Protein AF-A0A349Y9R5-F1 (afdb_monomer_lite)

pLDDT: mean 81.33, std 13.43, range [41.84, 91.0]

Foldseek 3Di:
DPPQQDPVVLQVVLLVHFDALVRSCVVSVHDSVSSVVSVVVCVVVVFQWDDDNVRGIHGPDNPPPVPPVPD

Structure (mmCIF, N/CA/C/O backbone):
data_AF-A0A349Y9R5-F1
#
_entry.id   AF-A0A349Y9R5-F1
#
loop_
_atom_site.group_PDB
_atom_site.id
_atom_site.type_symbol
_atom_site.label_atom_id
_atom_site.label_alt_id
_atom_site.label_comp_id
_atom_site.label_asym_id
_atom_site.label_entity_id
_atom_site.label_seq_id
_atom_site.pdbx_PDB_ins_code
_atom_site.Cartn_x
_atom_site.Cartn_y
_atom_site.Cartn_z
_atom_site.occupancy
_atom_site.B_iso_or_equiv
_atom_site.auth_seq_id
_atom_site.auth_comp_id
_atom_site.auth_asym_id
_atom_site.auth_atom_id
_atom_site.pdbx_PDB_model_num
ATOM 1 N N . MET A 1 1 ? 11.769 -17.940 -4.465 1.00 41.84 1 MET A N 1
ATOM 2 C CA . MET A 1 1 ? 10.492 -17.451 -3.908 1.00 41.84 1 MET A CA 1
ATOM 3 C C . MET A 1 1 ? 10.363 -16.007 -4.332 1.00 41.84 1 MET A C 1
ATOM 5 O O . MET A 1 1 ? 11.201 -15.208 -3.942 1.00 41.84 1 MET A O 1
ATOM 9 N N . GLU A 1 2 ? 9.419 -15.705 -5.219 1.00 45.88 2 GLU A N 1
ATOM 10 C CA . GLU A 1 2 ? 9.124 -14.329 -5.622 1.00 45.88 2 GLU A CA 1
ATOM 11 C C . GLU A 1 2 ? 8.685 -13.597 -4.352 1.00 45.88 2 GLU A C 1
ATOM 13 O O . GLU A 1 2 ? 7.697 -13.997 -3.737 1.00 45.88 2 GLU A O 1
ATOM 18 N N . ALA A 1 3 ? 9.485 -12.645 -3.867 1.00 55.75 3 ALA A N 1
ATOM 19 C CA . ALA A 1 3 ? 9.142 -11.907 -2.662 1.00 55.75 3 ALA A CA 1
ATOM 20 C C . ALA A 1 3 ? 7.848 -11.149 -2.965 1.00 55.75 3 ALA A C 1
ATOM 22 O O . ALA A 1 3 ? 7.856 -10.164 -3.702 1.00 55.75 3 ALA A O 1
ATOM 23 N N . ALA A 1 4 ? 6.718 -11.664 -2.488 1.00 70.75 4 ALA A N 1
ATOM 24 C CA . ALA A 1 4 ? 5.455 -10.963 -2.578 1.00 70.75 4 ALA A CA 1
ATOM 25 C C . ALA A 1 4 ? 5.601 -9.660 -1.786 1.00 70.75 4 ALA A C 1
ATOM 27 O O . ALA A 1 4 ? 6.199 -9.648 -0.711 1.00 70.75 4 ALA A O 1
ATOM 28 N N . VAL A 1 5 ? 5.113 -8.552 -2.344 1.00 79.81 5 VAL A N 1
ATOM 29 C CA . VAL A 1 5 ? 5.036 -7.276 -1.623 1.00 79.81 5 VAL A CA 1
ATOM 30 C C . VAL A 1 5 ? 4.312 -7.532 -0.303 1.00 79.81 5 VAL A C 1
ATOM 32 O O . VAL A 1 5 ? 3.190 -8.033 -0.336 1.00 79.81 5 VAL A O 1
ATOM 35 N N . ASP A 1 6 ? 4.955 -7.206 0.818 1.00 87.44 6 ASP A N 1
ATOM 36 C CA . ASP A 1 6 ? 4.380 -7.382 2.149 1.00 87.44 6 ASP A CA 1
ATOM 37 C C . ASP A 1 6 ? 3.211 -6.408 2.352 1.00 87.44 6 ASP A C 1
ATOM 39 O O . ASP A 1 6 ? 3.376 -5.183 2.344 1.00 87.44 6 ASP A O 1
ATOM 43 N N . ASP A 1 7 ? 2.012 -6.968 2.481 1.00 86.69 7 ASP A N 1
ATOM 44 C CA . ASP A 1 7 ? 0.751 -6.226 2.544 1.00 86.69 7 ASP A CA 1
ATOM 45 C C . ASP A 1 7 ? 0.718 -5.314 3.754 1.00 86.69 7 ASP A C 1
ATOM 47 O O . ASP A 1 7 ? 0.276 -4.173 3.654 1.00 86.69 7 ASP A O 1
ATOM 51 N N . ARG A 1 8 ? 1.201 -5.816 4.893 1.00 85.25 8 ARG A N 1
ATOM 52 C CA . ARG A 1 8 ? 1.173 -5.097 6.159 1.00 85.25 8 ARG A CA 1
ATOM 53 C C . ARG A 1 8 ? 2.075 -3.874 6.077 1.00 85.25 8 ARG A C 1
ATOM 55 O O . ARG A 1 8 ? 1.635 -2.784 6.432 1.00 85.25 8 ARG A O 1
ATOM 62 N N . GLN A 1 9 ? 3.289 -4.018 5.542 1.00 87.81 9 GLN A N 1
ATOM 63 C CA . GLN A 1 9 ? 4.185 -2.877 5.330 1.00 87.81 9 GLN A CA 1
ATOM 64 C C . GLN A 1 9 ? 3.621 -1.872 4.323 1.00 87.81 9 GLN A C 1
ATOM 66 O O . GLN A 1 9 ? 3.705 -0.664 4.549 1.00 87.81 9 GLN A O 1
ATOM 71 N N . LEU A 1 10 ? 3.035 -2.350 3.221 1.00 89.06 10 LEU A N 1
ATOM 72 C CA . LEU A 1 10 ? 2.408 -1.480 2.229 1.00 89.06 10 LEU A CA 1
ATOM 73 C C . LEU A 1 10 ? 1.257 -0.678 2.853 1.00 89.06 10 LEU A C 1
ATOM 75 O O . LEU A 1 10 ? 1.219 0.540 2.708 1.00 89.06 10 LEU A O 1
ATOM 79 N N . LEU A 1 11 ? 0.353 -1.334 3.580 1.00 87.69 11 LEU A N 1
ATOM 80 C CA . LEU A 1 11 ? -0.777 -0.687 4.249 1.00 87.69 11 LEU A CA 1
ATOM 81 C C . LEU A 1 11 ? -0.320 0.291 5.336 1.00 87.69 11 LEU A C 1
ATOM 83 O O . LEU A 1 11 ? -0.823 1.410 5.375 1.00 87.69 11 LEU A O 1
ATOM 87 N N . ALA A 1 12 ? 0.670 -0.076 6.154 1.00 87.00 12 ALA A N 1
ATOM 88 C CA . ALA A 1 12 ? 1.235 0.811 7.172 1.00 87.00 12 ALA A CA 1
ATOM 89 C C . ALA A 1 12 ? 1.802 2.099 6.551 1.00 87.00 12 ALA A C 1
ATOM 91 O O . ALA A 1 12 ? 1.537 3.199 7.033 1.00 87.00 12 ALA A O 1
ATOM 92 N N . LYS A 1 13 ? 2.520 1.980 5.427 1.00 88.56 13 LYS A N 1
ATOM 93 C CA . LYS A 1 13 ? 3.033 3.134 4.674 1.00 88.56 13 LYS A CA 1
ATOM 94 C C . LYS A 1 13 ? 1.910 4.007 4.112 1.00 88.56 13 LYS A C 1
ATOM 96 O O . LYS A 1 13 ? 1.968 5.225 4.245 1.00 88.56 13 LYS A O 1
ATOM 101 N N . LEU A 1 14 ? 0.881 3.396 3.525 1.00 88.19 14 LEU A N 1
ATOM 102 C CA . LEU A 1 14 ? -0.284 4.111 2.991 1.00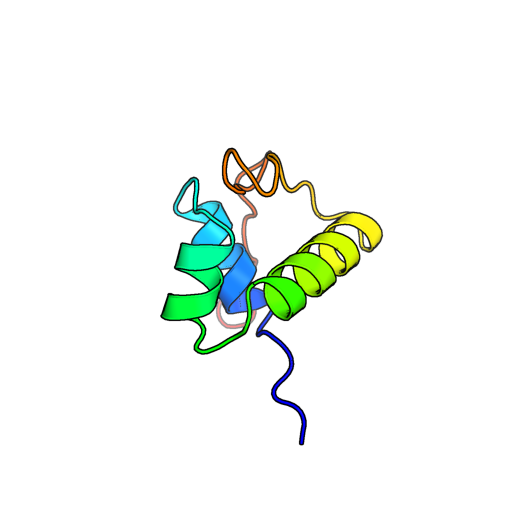 88.19 14 LEU A CA 1
ATOM 103 C C . LEU A 1 14 ? -1.139 4.776 4.085 1.00 88.19 14 LEU A C 1
ATOM 105 O O . LEU A 1 14 ? -1.836 5.749 3.796 1.00 88.19 14 LEU A O 1
ATOM 109 N N . GLY A 1 15 ? -1.104 4.252 5.314 1.00 86.06 15 GLY A N 1
ATOM 110 C CA . GLY A 1 15 ? -1.759 4.832 6.489 1.00 86.06 15 GLY A CA 1
ATOM 111 C C . GLY A 1 15 ? -0.973 5.980 7.117 1.00 86.06 15 GLY A C 1
ATOM 112 O O . GLY A 1 15 ? -1.574 6.913 7.639 1.00 86.06 15 GLY A O 1
ATOM 113 N N . ALA A 1 16 ? 0.359 5.956 7.013 1.00 85.38 16 ALA A N 1
ATOM 114 C CA . ALA A 1 16 ? 1.216 7.048 7.471 1.00 85.38 16 ALA A CA 1
ATOM 115 C C . ALA A 1 16 ? 1.084 8.313 6.602 1.00 85.38 16 ALA A C 1
ATOM 117 O O . ALA A 1 16 ? 1.329 9.422 7.075 1.00 85.38 16 ALA A O 1
ATOM 118 N N . GLY A 1 17 ? 0.697 8.162 5.333 1.00 84.56 17 GLY A N 1
ATOM 119 C CA . GLY A 1 17 ? 0.417 9.284 4.449 1.00 84.56 17 GLY A CA 1
ATOM 120 C C . GLY A 1 17 ? 0.432 8.914 2.971 1.00 84.56 17 GLY A C 1
ATOM 121 O O . GLY A 1 17 ? 0.624 7.764 2.575 1.00 84.56 17 GLY A O 1
ATOM 122 N N . ARG A 1 18 ? 0.237 9.930 2.129 1.00 88.88 18 ARG A N 1
ATOM 123 C CA . ARG A 1 18 ? 0.225 9.772 0.675 1.00 88.88 18 ARG A CA 1
ATOM 124 C C . ARG A 1 18 ? 1.622 9.515 0.124 1.00 88.88 18 ARG A C 1
ATOM 126 O O . ARG A 1 18 ? 2.506 10.359 0.240 1.00 88.88 18 ARG A O 1
ATOM 133 N N . LEU A 1 19 ? 1.792 8.382 -0.555 1.00 90.56 19 LEU A N 1
ATOM 134 C CA . LEU A 1 19 ? 3.062 7.959 -1.146 1.00 90.56 19 LEU A CA 1
ATOM 135 C C . LEU A 1 19 ? 2.907 7.568 -2.613 1.00 90.56 19 LEU A C 1
ATOM 137 O O . LEU A 1 19 ? 1.943 6.921 -3.019 1.00 90.56 19 LEU A O 1
ATOM 141 N N . SER A 1 20 ? 3.884 7.934 -3.441 1.00 90.81 20 SER A N 1
ATOM 142 C CA . SER A 1 20 ? 3.894 7.528 -4.845 1.00 90.81 20 SER A CA 1
ATOM 143 C C . SER A 1 20 ? 4.218 6.038 -4.990 1.00 90.81 20 SER A C 1
ATOM 145 O O . SER A 1 20 ? 4.948 5.458 -4.189 1.00 90.81 20 SER A O 1
ATOM 147 N N . GLY A 1 21 ? 3.716 5.404 -6.056 1.00 88.88 21 GLY A N 1
ATOM 148 C CA . GLY A 1 21 ? 4.051 4.003 -6.344 1.00 88.88 21 GLY A CA 1
ATOM 149 C C . GLY A 1 21 ? 5.551 3.763 -6.554 1.00 88.88 21 GLY A C 1
ATOM 150 O O . GLY A 1 21 ? 6.014 2.648 -6.353 1.00 88.88 21 GLY A O 1
ATOM 151 N N . ASP A 1 22 ? 6.299 4.797 -6.947 1.00 90.31 22 ASP A N 1
ATOM 152 C CA . ASP A 1 22 ? 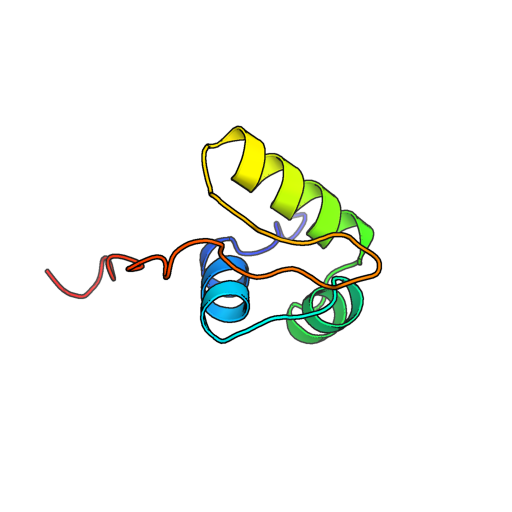7.757 4.754 -7.080 1.00 90.31 22 ASP A CA 1
ATOM 153 C C . ASP A 1 22 ? 8.467 4.842 -5.719 1.00 90.31 22 ASP A C 1
ATOM 155 O O . ASP A 1 22 ? 9.383 4.066 -5.456 1.00 90.31 22 ASP A O 1
ATOM 159 N N . ALA A 1 23 ? 7.991 5.709 -4.817 1.00 90.62 23 ALA A N 1
ATOM 160 C CA . ALA A 1 23 ? 8.490 5.775 -3.445 1.00 90.62 23 ALA A CA 1
ATOM 161 C C . ALA A 1 23 ? 8.262 4.445 -2.711 1.00 90.62 23 ALA A C 1
ATOM 163 O O . ALA A 1 23 ? 9.200 3.880 -2.159 1.00 90.62 23 ALA A O 1
ATOM 164 N N . LEU A 1 24 ? 7.048 3.889 -2.804 1.00 90.38 24 LEU A N 1
ATOM 165 C CA . LEU A 1 24 ? 6.714 2.580 -2.231 1.00 90.38 24 LEU A CA 1
ATOM 166 C C . LEU A 1 24 ? 7.585 1.462 -2.811 1.00 90.38 24 LEU A C 1
ATOM 168 O O . LEU A 1 24 ? 8.049 0.599 -2.076 1.00 90.38 24 LEU A O 1
ATOM 172 N N . ALA A 1 25 ? 7.826 1.486 -4.122 1.00 90.44 25 ALA A N 1
ATOM 173 C CA . ALA A 1 25 ? 8.690 0.526 -4.797 1.00 90.44 25 ALA A CA 1
ATOM 174 C C . ALA A 1 25 ? 10.127 0.595 -4.260 1.00 90.44 25 ALA A C 1
ATOM 176 O O . ALA A 1 25 ? 10.685 -0.425 -3.867 1.00 90.44 25 ALA A O 1
ATOM 177 N N . ARG A 1 26 ? 10.702 1.798 -4.163 1.00 90.50 26 ARG A N 1
ATOM 178 C CA . ARG A 1 26 ? 12.054 2.006 -3.624 1.00 90.50 26 ARG A CA 1
ATOM 179 C C . ARG A 1 26 ? 12.175 1.576 -2.167 1.00 90.50 26 ARG A C 1
ATOM 181 O O . ARG A 1 26 ? 13.122 0.875 -1.830 1.00 90.50 26 ARG A O 1
ATOM 188 N N . GLU A 1 27 ? 11.223 1.964 -1.326 1.00 89.69 27 GLU A N 1
ATOM 189 C CA . GLU A 1 27 ? 11.263 1.641 0.102 1.00 89.69 27 GLU A CA 1
ATOM 190 C C . GLU A 1 27 ? 11.042 0.155 0.391 1.00 89.69 27 GLU A C 1
ATOM 192 O O . GLU A 1 27 ? 11.649 -0.381 1.312 1.00 89.69 27 GLU A O 1
ATOM 197 N N . LEU A 1 28 ? 10.189 -0.517 -0.386 1.00 88.12 28 LEU A N 1
ATOM 198 C CA . LEU A 1 28 ? 9.900 -1.942 -0.211 1.00 88.12 28 LEU A CA 1
ATOM 199 C C . LEU A 1 28 ? 10.857 -2.843 -1.009 1.00 88.12 28 LEU A C 1
ATOM 201 O O . LEU A 1 28 ? 10.709 -4.061 -0.970 1.00 88.12 28 LEU A O 1
ATOM 205 N N . GLY A 1 29 ? 11.816 -2.273 -1.749 1.00 90.19 29 GLY A N 1
ATOM 206 C CA . GLY A 1 29 ? 12.740 -3.031 -2.601 1.00 90.19 29 GLY A CA 1
ATOM 207 C C . GLY A 1 29 ? 12.042 -3.751 -3.759 1.00 90.19 29 GLY A C 1
ATOM 208 O O . GLY A 1 29 ? 12.463 -4.825 -4.179 1.00 90.19 29 GLY A O 1
ATOM 209 N N . GLN A 1 30 ? 10.944 -3.180 -4.249 1.00 90.81 30 GLN A N 1
ATOM 210 C CA . GLN A 1 30 ? 10.044 -3.772 -5.230 1.00 90.81 30 GLN A CA 1
ATOM 211 C C . GLN A 1 30 ? 9.953 -2.918 -6.489 1.00 90.81 30 GLN A C 1
ATOM 213 O O . GLN A 1 30 ? 10.444 -1.795 -6.552 1.00 90.81 30 GLN A O 1
ATOM 218 N N . THR A 1 31 ? 9.309 -3.438 -7.532 1.00 90.38 31 THR A N 1
ATOM 219 C CA . THR A 1 31 ? 9.055 -2.652 -8.747 1.00 90.38 31 THR A CA 1
ATOM 220 C C . THR A 1 31 ? 7.742 -1.880 -8.642 1.00 90.38 31 THR A C 1
ATOM 222 O O . THR A 1 31 ? 6.780 -2.337 -8.023 1.00 90.38 31 THR A O 1
ATOM 225 N N . ARG A 1 32 ? 7.640 -0.738 -9.337 1.00 88.81 32 ARG A N 1
ATOM 226 C C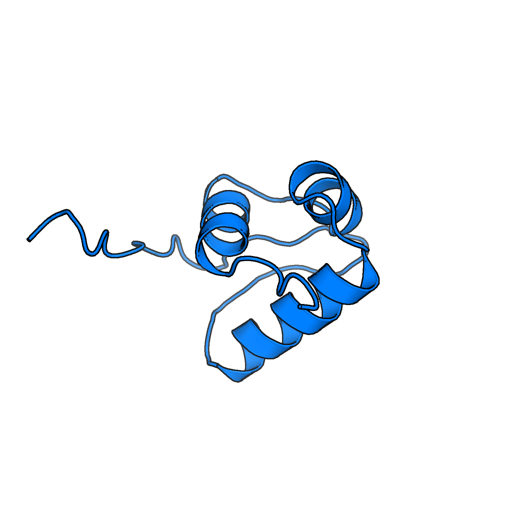A . ARG A 1 32 ? 6.381 0.026 -9.446 1.00 88.81 32 ARG A CA 1
ATOM 227 C C . ARG A 1 32 ? 5.217 -0.841 -9.947 1.00 88.81 32 ARG A C 1
ATOM 229 O O . ARG A 1 32 ? 4.084 -0.665 -9.506 1.00 88.81 32 ARG A O 1
ATOM 236 N N . ALA A 1 33 ? 5.496 -1.785 -10.848 1.00 89.62 33 ALA A N 1
ATOM 237 C CA . ALA A 1 33 ? 4.503 -2.725 -11.360 1.00 89.62 33 ALA A CA 1
ATOM 238 C C . ALA A 1 33 ? 4.032 -3.719 -10.285 1.00 89.62 33 ALA A C 1
ATOM 240 O O . ALA A 1 33 ? 2.836 -3.994 -10.207 1.00 89.62 33 ALA A O 1
ATOM 241 N N . ALA A 1 34 ? 4.940 -4.221 -9.441 1.00 90.69 34 ALA A N 1
ATOM 242 C CA . ALA A 1 34 ? 4.592 -5.085 -8.313 1.00 90.69 34 ALA A CA 1
ATOM 243 C C . ALA A 1 34 ? 3.722 -4.344 -7.287 1.00 90.69 34 ALA A C 1
ATOM 245 O O . ALA A 1 34 ? 2.682 -4.865 -6.888 1.00 90.69 34 ALA A O 1
ATOM 246 N N . ILE A 1 35 ? 4.074 -3.097 -6.947 1.00 90.94 35 ILE A N 1
ATOM 247 C CA . ILE A 1 35 ? 3.248 -2.241 -6.080 1.00 90.94 35 ILE A CA 1
ATOM 248 C C . ILE A 1 35 ? 1.863 -2.023 -6.688 1.00 90.94 35 ILE A C 1
ATOM 250 O O . ILE A 1 35 ? 0.859 -2.198 -6.005 1.00 90.94 35 ILE A O 1
ATOM 254 N N . TRP A 1 36 ? 1.782 -1.685 -7.978 1.00 89.81 36 TRP A N 1
ATOM 255 C CA . TRP A 1 36 ? 0.497 -1.468 -8.642 1.00 89.81 36 TRP A CA 1
ATOM 256 C C . TRP A 1 36 ? -0.378 -2.724 -8.630 1.00 89.81 36 TRP A C 1
ATOM 258 O O . TRP A 1 36 ? -1.530 -2.647 -8.207 1.00 89.81 36 TRP A O 1
ATOM 268 N N . LYS A 1 37 ? 0.177 -3.886 -9.007 1.00 90.81 37 LYS A N 1
ATOM 269 C CA . LYS A 1 37 ? -0.520 -5.178 -8.903 1.00 90.81 37 LYS A CA 1
ATOM 270 C C . LYS A 1 37 ? -1.012 -5.420 -7.480 1.00 90.81 37 LYS A C 1
ATOM 272 O O . LYS A 1 37 ? -2.148 -5.852 -7.296 1.00 90.81 37 LYS A O 1
ATOM 277 N N . ARG A 1 38 ? -0.186 -5.103 -6.478 1.00 90.12 38 ARG A N 1
ATOM 278 C CA . ARG A 1 38 ? -0.555 -5.327 -5.085 1.00 90.12 38 ARG A CA 1
ATOM 279 C C . ARG A 1 38 ? -1.684 -4.426 -4.616 1.00 90.12 38 ARG A C 1
ATOM 281 O O . ARG A 1 38 ? -2.632 -4.915 -4.015 1.00 90.12 38 ARG A O 1
ATOM 288 N N . ILE A 1 39 ? -1.619 -3.141 -4.947 1.00 89.94 39 ILE A N 1
ATOM 289 C CA . ILE A 1 39 ? -2.673 -2.168 -4.647 1.00 89.94 39 ILE A CA 1
ATOM 290 C C . ILE A 1 39 ? -3.992 -2.575 -5.306 1.00 89.94 39 ILE A C 1
ATOM 292 O O . ILE A 1 39 ? -5.034 -2.491 -4.666 1.00 89.94 39 ILE A O 1
ATOM 296 N N . GLN A 1 40 ? -3.964 -3.040 -6.558 1.00 90.44 40 GLN A N 1
ATOM 297 C CA . GLN A 1 40 ? -5.167 -3.553 -7.222 1.00 90.44 40 GLN A CA 1
ATOM 298 C C . GLN A 1 40 ? -5.725 -4.789 -6.507 1.00 90.44 40 GLN A C 1
ATOM 300 O O . GLN A 1 40 ? -6.928 -4.856 -6.274 1.00 90.44 40 GLN A O 1
ATOM 305 N N . GLY A 1 41 ? -4.863 -5.724 -6.095 1.00 91.00 41 GLY A N 1
ATOM 306 C CA . GLY A 1 41 ? -5.270 -6.886 -5.301 1.00 91.00 41 GLY A CA 1
ATOM 307 C C . GLY A 1 41 ? -5.910 -6.501 -3.964 1.00 91.00 41 GLY A C 1
ATOM 308 O O . GLY A 1 41 ? -6.957 -7.030 -3.615 1.00 91.00 41 GLY A O 1
ATOM 309 N N . LEU A 1 42 ? -5.336 -5.527 -3.252 1.00 88.56 42 LEU A N 1
ATOM 310 C CA . LEU A 1 42 ? -5.887 -5.015 -1.992 1.00 88.56 42 LEU A CA 1
ATOM 311 C C . LEU A 1 42 ? -7.238 -4.319 -2.200 1.00 88.56 42 LEU A C 1
ATOM 313 O O . LEU A 1 42 ? -8.178 -4.584 -1.459 1.00 88.56 42 LEU A O 1
ATOM 317 N N . ARG A 1 43 ? -7.376 -3.499 -3.248 1.00 88.44 43 ARG A N 1
ATOM 318 C CA . ARG A 1 43 ? -8.666 -2.893 -3.620 1.00 88.44 43 ARG A CA 1
ATOM 319 C C . ARG A 1 43 ? -9.721 -3.952 -3.925 1.00 88.44 43 ARG A C 1
ATOM 321 O O . ARG A 1 43 ? -10.847 -3.843 -3.456 1.00 88.44 43 ARG A O 1
ATOM 328 N N . ALA A 1 44 ? -9.352 -4.991 -4.672 1.00 88.56 44 ALA A N 1
ATOM 329 C CA . ALA A 1 44 ? -10.244 -6.107 -4.976 1.00 88.56 44 ALA A CA 1
ATOM 330 C C . ALA A 1 44 ? -10.630 -6.912 -3.723 1.00 88.56 44 ALA A C 1
ATOM 332 O O . ALA A 1 44 ? -11.732 -7.446 -3.660 1.00 88.56 44 ALA A O 1
ATOM 333 N N . ALA A 1 45 ? -9.755 -6.961 -2.716 1.00 86.69 45 ALA A N 1
ATOM 334 C CA . ALA A 1 45 ? -10.038 -7.550 -1.410 1.00 86.69 45 ALA A CA 1
ATOM 335 C C . ALA A 1 45 ? -10.904 -6.654 -0.498 1.00 86.69 45 ALA A C 1
ATOM 337 O O . ALA A 1 45 ? -11.220 -7.062 0.616 1.00 86.69 45 ALA A O 1
ATOM 338 N N . GLY A 1 46 ? -11.295 -5.455 -0.950 1.00 86.94 46 GLY A N 1
ATOM 339 C CA . GLY A 1 46 ? -12.136 -4.520 -0.196 1.00 86.94 46 GLY A CA 1
ATOM 340 C C . GLY A 1 46 ? -11.369 -3.451 0.587 1.00 86.94 46 GLY A C 1
ATOM 341 O O . GLY A 1 46 ? -11.970 -2.749 1.394 1.00 86.94 46 GLY A O 1
ATOM 342 N N . VAL A 1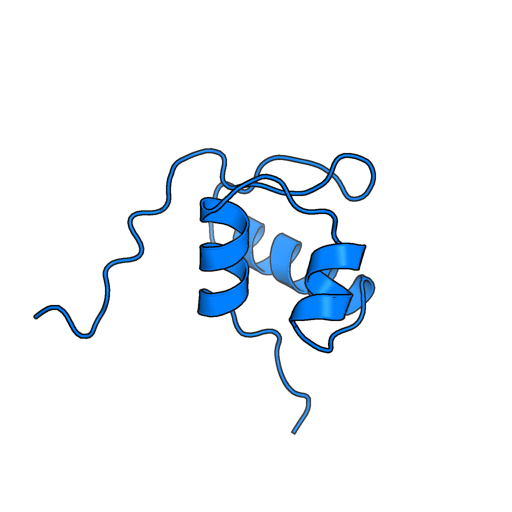 47 ? -10.058 -3.300 0.369 1.00 86.81 47 VAL A N 1
ATOM 343 C CA . VAL A 1 47 ? -9.284 -2.221 0.995 1.00 86.81 47 VAL A CA 1
ATOM 344 C C . VAL A 1 47 ? -9.521 -0.904 0.258 1.00 86.81 47 VAL A C 1
ATOM 346 O O . VAL A 1 47 ? -9.187 -0.756 -0.922 1.00 86.81 47 VAL A O 1
ATOM 349 N N . ASP A 1 48 ? -10.014 0.087 0.994 1.00 86.94 48 ASP A N 1
ATOM 350 C CA . ASP A 1 48 ? -10.235 1.445 0.504 1.00 86.94 48 ASP A CA 1
ATOM 351 C C . ASP A 1 48 ? -8.918 2.231 0.411 1.00 86.94 48 ASP A C 1
ATOM 353 O O . ASP A 1 48 ? -8.505 2.970 1.307 1.00 86.94 48 ASP A O 1
ATOM 357 N N . ILE A 1 49 ? -8.219 2.038 -0.70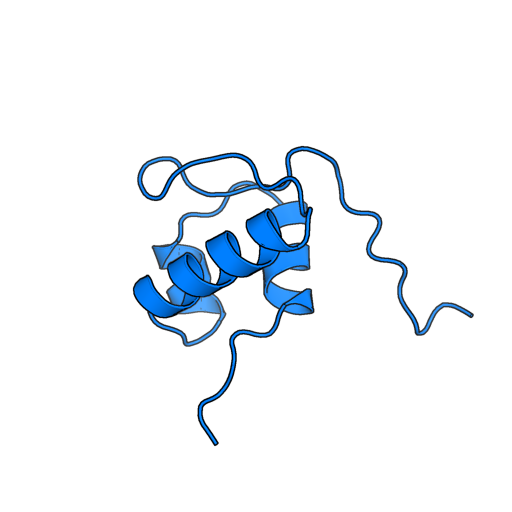4 1.00 89.19 49 ILE A N 1
ATOM 358 C CA . ILE A 1 49 ? -7.039 2.823 -1.072 1.00 8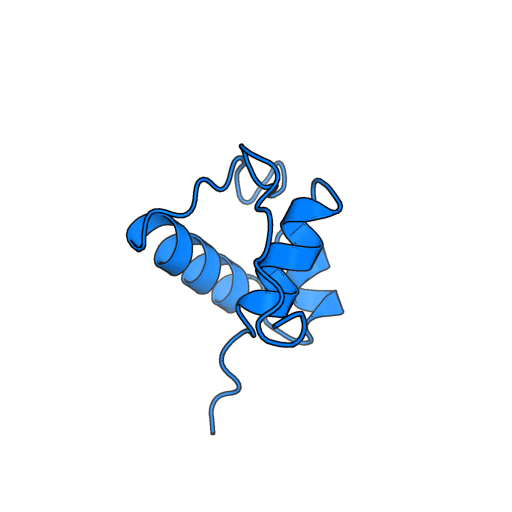9.19 49 ILE A CA 1
ATOM 359 C C . ILE A 1 49 ? -7.521 4.000 -1.932 1.00 89.19 49 ILE A C 1
ATOM 361 O O . ILE A 1 49 ? -8.201 3.810 -2.934 1.00 89.19 49 ILE A O 1
ATOM 365 N N . ASP A 1 50 ? -7.154 5.228 -1.603 1.00 86.69 50 ASP A N 1
ATOM 366 C CA . ASP A 1 50 ? -7.347 6.400 -2.454 1.00 86.69 50 ASP A CA 1
ATOM 367 C C . ASP A 1 50 ? -6.131 6.627 -3.363 1.00 86.69 50 ASP A C 1
ATOM 369 O O . ASP A 1 50 ? -5.016 6.188 -3.071 1.00 86.69 50 ASP A O 1
ATOM 373 N N . GLY A 1 51 ? -6.333 7.336 -4.471 1.00 85.31 51 GLY A N 1
ATOM 374 C CA . GLY A 1 51 ? -5.239 7.832 -5.298 1.00 85.31 51 GLY A CA 1
ATOM 375 C C . GLY A 1 51 ? -4.889 6.975 -6.516 1.00 85.31 51 GLY A C 1
ATOM 376 O O . GLY A 1 51 ? -5.474 5.924 -6.793 1.00 85.31 51 GLY A O 1
ATOM 377 N N . ARG A 1 52 ? -3.955 7.494 -7.316 1.00 80.81 52 ARG A N 1
ATOM 378 C CA . ARG A 1 52 ? -3.622 7.023 -8.670 1.00 80.81 52 ARG A CA 1
ATOM 379 C C . ARG A 1 52 ? -2.110 6.967 -8.838 1.00 80.81 52 ARG A C 1
ATOM 381 O O . ARG A 1 52 ? -1.377 7.700 -8.186 1.00 80.81 52 ARG A O 1
ATOM 388 N N . ALA A 1 53 ? -1.627 6.198 -9.812 1.00 74.12 53 ALA A N 1
ATOM 389 C CA . ALA A 1 53 ? -0.192 6.046 -10.073 1.00 74.12 53 ALA A CA 1
ATOM 390 C C . ALA A 1 53 ? 0.579 7.362 -10.328 1.00 74.12 53 ALA A C 1
ATOM 392 O O . ALA A 1 53 ? 1.807 7.346 -10.230 1.00 74.12 53 ALA A O 1
ATOM 393 N N . SER A 1 54 ? -0.112 8.449 -10.689 1.00 78.50 54 SER A N 1
ATOM 394 C CA . SER A 1 54 ? 0.428 9.798 -10.907 1.00 78.50 54 SER A CA 1
ATOM 395 C C . SER A 1 54 ? 0.330 10.723 -9.687 1.00 78.50 54 SER A C 1
ATOM 397 O O . SER A 1 54 ? 1.126 11.643 -9.579 1.00 78.50 54 SER A O 1
ATOM 399 N N . ASP A 1 55 ? -0.631 10.486 -8.793 1.00 82.94 55 ASP A N 1
ATOM 400 C CA . ASP A 1 55 ? -0.978 11.356 -7.653 1.00 82.94 55 ASP A CA 1
ATOM 401 C C . ASP A 1 55 ? -0.577 10.736 -6.298 1.00 82.94 55 ASP A C 1
ATOM 403 O O . ASP A 1 55 ? -0.742 11.313 -5.227 1.00 82.94 55 ASP A O 1
ATOM 407 N N . GLY A 1 56 ? -0.047 9.514 -6.343 1.00 87.62 56 GLY A N 1
ATOM 408 C CA . GLY A 1 56 ? 0.237 8.702 -5.173 1.00 87.62 56 GLY A CA 1
ATOM 409 C C . GLY A 1 56 ? -0.979 7.952 -4.657 1.00 87.62 56 GLY A C 1
ATOM 410 O O . GLY A 1 56 ? -2.073 8.030 -5.208 1.00 87.62 56 GLY A O 1
ATOM 411 N N . TYR A 1 57 ? -0.734 7.167 -3.622 1.00 90.94 57 TYR A N 1
ATOM 412 C CA . TYR A 1 57 ? -1.683 6.288 -2.974 1.00 90.94 57 TYR A CA 1
ATOM 413 C C . TYR A 1 57 ? -1.696 6.605 -1.484 1.00 90.94 57 TYR A C 1
ATOM 415 O O . TYR A 1 57 ? -0.650 6.877 -0.898 1.00 90.94 57 TYR A O 1
ATOM 423 N N . GLN A 1 58 ? -2.872 6.554 -0.880 1.00 88.69 58 GLN A N 1
ATOM 424 C CA . GLN A 1 58 ? -3.071 6.664 0.565 1.00 88.69 58 GLN A CA 1
ATOM 425 C C . GLN A 1 58 ? -4.263 5.796 0.951 1.00 88.69 58 GLN A C 1
ATOM 427 O O . GLN A 1 58 ? -5.035 5.410 0.077 1.00 88.69 58 GLN A O 1
ATOM 432 N N . LEU A 1 59 ? -4.457 5.500 2.227 1.00 87.88 59 LEU A N 1
ATOM 433 C CA . LEU A 1 59 ? -5.718 4.905 2.660 1.00 87.88 59 LEU A CA 1
ATOM 434 C C . LEU A 1 59 ? -6.816 5.982 2.738 1.00 87.88 59 LEU A C 1
ATOM 436 O O . LEU A 1 59 ? -6.566 7.088 3.209 1.00 87.88 59 LEU A O 1
ATOM 440 N N . GLN A 1 60 ? -8.013 5.675 2.223 1.00 82.94 60 GLN A N 1
ATOM 441 C CA . GLN A 1 60 ? -9.196 6.558 2.290 1.00 82.94 60 GLN A CA 1
ATOM 442 C C . GLN A 1 60 ? -9.640 6.737 3.753 1.00 82.94 60 GLN A C 1
ATOM 444 O O . GLN A 1 60 ? -9.996 7.829 4.183 1.00 82.94 60 GLN A O 1
ATOM 449 N N . GLN A 1 61 ? -9.562 5.652 4.520 1.00 72.62 61 GLN A N 1
ATOM 450 C CA . GLN A 1 61 ? -9.824 5.601 5.952 1.00 72.62 61 GLN A CA 1
ATOM 451 C C . GLN A 1 61 ? -8.554 5.140 6.671 1.00 72.62 61 GLN A C 1
ATOM 453 O O . GLN A 1 61 ? -7.881 4.248 6.150 1.00 72.62 61 GLN A O 1
ATOM 458 N N . PRO A 1 62 ? -8.197 5.712 7.836 1.00 64.94 62 PRO A N 1
ATOM 459 C CA . PRO A 1 62 ? -7.104 5.179 8.635 1.00 64.94 62 PRO A CA 1
ATOM 460 C C . PRO A 1 62 ? -7.430 3.718 8.941 1.00 64.94 62 PRO A C 1
ATOM 462 O O . PRO A 1 62 ? -8.404 3.419 9.629 1.00 64.94 62 PRO A O 1
ATOM 465 N N . LEU A 1 63 ? -6.666 2.802 8.346 1.00 65.69 63 LEU A N 1
ATOM 466 C CA . LEU A 1 63 ? -6.819 1.391 8.640 1.00 65.69 63 LEU A CA 1
ATOM 467 C C . LEU A 1 63 ? -6.242 1.206 10.037 1.00 65.69 63 LEU A C 1
ATOM 469 O O . LEU A 1 63 ? -5.028 1.309 10.219 1.00 65.69 63 LEU A O 1
ATOM 473 N N . ASP A 1 64 ? -7.121 0.974 11.008 1.00 62.09 64 ASP A N 1
ATOM 474 C CA . ASP A 1 64 ? -6.736 0.448 12.309 1.00 62.09 64 ASP A CA 1
ATOM 475 C C . ASP A 1 64 ? -6.255 -0.980 12.040 1.00 62.09 64 ASP A C 1
ATOM 477 O O . ASP A 1 64 ? -7.027 -1.942 11.994 1.00 62.09 64 ASP A O 1
ATOM 481 N N . LEU A 1 65 ? -4.985 -1.084 11.638 1.00 62.50 65 LEU A N 1
ATOM 482 C CA . LEU A 1 65 ? -4.300 -2.350 11.481 1.00 62.50 65 LEU A CA 1
ATOM 483 C C . LEU A 1 65 ? -4.324 -2.973 12.869 1.00 62.50 65 LEU A C 1
ATOM 485 O O . LEU A 1 65 ? -3.486 -2.642 13.700 1.00 62.50 65 LEU A O 1
ATOM 489 N N . LEU A 1 66 ? -5.323 -3.825 13.111 1.00 58.62 66 LEU A N 1
ATOM 490 C CA . LEU A 1 66 ? -5.416 -4.645 14.306 1.00 58.62 66 LEU A CA 1
ATOM 491 C C . LEU A 1 66 ? -4.103 -5.406 14.406 1.00 58.62 66 LEU A C 1
ATOM 493 O O . LEU A 1 66 ? -3.837 -6.342 13.644 1.00 58.62 66 LEU A O 1
ATOM 497 N N . ASP A 1 67 ? -3.248 -4.920 15.294 1.00 55.44 67 ASP A N 1
ATOM 498 C CA . ASP A 1 67 ? -1.963 -5.520 15.546 1.00 55.44 67 ASP A CA 1
ATOM 499 C C . ASP A 1 67 ? -2.262 -6.888 16.154 1.00 55.44 67 ASP A C 1
ATOM 501 O O . ASP A 1 67 ? -2.759 -6.995 17.272 1.00 55.44 67 ASP A O 1
ATOM 505 N N . ALA A 1 68 ? -2.034 -7.953 15.385 1.00 54.81 68 ALA A N 1
ATOM 506 C CA . ALA A 1 68 ? -2.297 -9.320 15.835 1.00 54.81 68 ALA A CA 1
ATOM 507 C C . ALA A 1 68 ? -1.447 -9.714 17.064 1.00 54.81 68 ALA A C 1
ATOM 509 O O . ALA A 1 68 ? -1.676 -10.766 17.648 1.00 54.81 68 ALA A O 1
ATOM 510 N N . GLU A 1 69 ? -0.480 -8.873 17.445 1.00 54.00 69 GLU A N 1
ATOM 511 C CA . GLU A 1 69 ? 0.365 -8.997 18.635 1.00 54.00 69 GLU A CA 1
ATOM 512 C C . GLU A 1 69 ? -0.195 -8.238 19.860 1.00 54.00 69 GLU A C 1
ATOM 514 O O . GLU A 1 69 ? 0.361 -8.333 20.949 1.00 54.00 69 GLU A O 1
ATOM 519 N N . ALA A 1 70 ? -1.302 -7.499 19.719 1.00 50.91 70 ALA A N 1
ATOM 520 C CA . ALA A 1 70 ? -1.924 -6.736 20.806 1.00 50.91 70 ALA A CA 1
ATOM 521 C C . ALA A 1 70 ? -3.017 -7.506 21.583 1.00 50.91 70 ALA A C 1
ATOM 523 O O . ALA A 1 70 ? -3.787 -6.877 22.312 1.00 50.91 70 ALA A O 1
ATOM 524 N N . ILE A 1 71 ? -3.106 -8.836 21.432 1.00 44.00 71 ILE A N 1
ATOM 525 C CA . ILE A 1 71 ? -4.072 -9.692 22.150 1.00 44.00 71 ILE A CA 1
ATOM 526 C C . ILE A 1 71 ? -3.352 -10.614 23.129 1.00 44.00 71 ILE A C 1
ATOM 528 O O . ILE A 1 71 ? -2.457 -11.364 22.679 1.00 44.00 71 ILE A O 1
#

Secondary structure (DSSP, 8-state):
------HHHHHHHHHHS-B-HHHHHHHHT--HHHHHHHHHHHHHTT--EEEETTTEEEESS------TT--

Radius of gyration: 11.76 Å; chains: 1; bounding box: 25×29×34 Å

Sequence (71 aa):
MEAAVDDRQLLAKLGAGRLSGDALARELGQTRAAIWKRIQGLRAAGVDIDGRASDGYQLQQPLDLLDAEAI